Protein AF-A0ABD0C539-F1 (afdb_monomer_lite)

pLDDT: mean 84.81, std 16.87, range [26.75, 96.19]

Structure (mmCIF, N/CA/C/O backbone):
data_AF-A0ABD0C539-F1
#
_entry.id   AF-A0ABD0C539-F1
#
loop_
_atom_site.group_PDB
_atom_site.id
_atom_site.type_symbol
_atom_site.label_atom_id
_atom_site.label_alt_id
_atom_site.label_comp_id
_atom_site.label_asym_id
_atom_site.label_entity_id
_atom_site.label_seq_id
_atom_site.pdbx_PDB_ins_code
_atom_site.Cartn_x
_atom_site.Cartn_y
_atom_site.Cartn_z
_atom_site.occupancy
_atom_site.B_iso_or_equiv
_atom_site.auth_seq_id
_atom_site.auth_comp_id
_atom_site.auth_asym_id
_atom_site.auth_atom_id
_atom_site.pdbx_PDB_model_num
ATOM 1 N N . MET A 1 1 ? 5.317 29.967 -11.796 1.00 49.53 1 MET A N 1
ATOM 2 C CA . MET A 1 1 ? 5.198 28.804 -10.895 1.00 49.53 1 MET A CA 1
ATOM 3 C C . MET A 1 1 ? 4.188 29.188 -9.827 1.00 49.53 1 MET A C 1
ATOM 5 O O . MET A 1 1 ? 4.553 29.930 -8.931 1.00 49.53 1 MET A O 1
ATOM 9 N N . SER A 1 2 ? 2.910 28.832 -9.991 1.00 67.62 2 SER A N 1
ATOM 10 C CA . SER A 1 2 ? 1.906 29.111 -8.953 1.00 67.62 2 SER A CA 1
ATOM 11 C C . SER A 1 2 ? 2.158 28.200 -7.762 1.00 67.62 2 SER A C 1
ATOM 13 O O . SER A 1 2 ? 2.225 26.982 -7.927 1.00 67.62 2 SER A O 1
ATOM 15 N N . GLU A 1 3 ? 2.297 28.787 -6.579 1.00 76.12 3 GLU A N 1
ATOM 16 C CA . GLU A 1 3 ? 2.313 28.044 -5.325 1.00 76.12 3 GLU A CA 1
ATOM 17 C C . GLU A 1 3 ? 0.949 27.383 -5.131 1.00 76.12 3 GLU A C 1
ATOM 19 O O . GLU A 1 3 ? -0.089 28.046 -5.087 1.00 76.12 3 GLU A O 1
ATOM 24 N N . LYS A 1 4 ? 0.940 26.051 -5.080 1.00 80.88 4 LYS A N 1
ATOM 25 C CA . LYS A 1 4 ? -0.267 25.281 -4.804 1.00 80.88 4 LYS A CA 1
ATOM 26 C C . LYS A 1 4 ? -0.419 25.182 -3.291 1.00 80.88 4 LYS A C 1
ATOM 28 O O . LYS A 1 4 ? 0.378 24.514 -2.635 1.00 80.88 4 LYS A O 1
ATOM 33 N N . LEU A 1 5 ? -1.416 25.872 -2.750 1.00 88.94 5 LEU A N 1
ATOM 34 C CA . LEU A 1 5 ? -1.724 25.841 -1.324 1.00 88.94 5 LEU A CA 1
ATOM 35 C C . LEU A 1 5 ? -2.357 24.497 -0.942 1.00 88.94 5 LEU A C 1
ATOM 37 O O . LEU A 1 5 ? -3.049 23.863 -1.741 1.00 88.94 5 LEU A O 1
ATOM 41 N N . ILE A 1 6 ? -2.109 24.058 0.291 1.00 88.56 6 ILE A N 1
ATOM 42 C CA . ILE A 1 6 ? -2.769 22.879 0.853 1.00 88.56 6 ILE A CA 1
ATOM 43 C C . ILE A 1 6 ? -4.159 23.309 1.322 1.00 88.56 6 ILE A C 1
ATOM 45 O O . ILE A 1 6 ? -4.293 24.006 2.322 1.00 88.56 6 ILE A O 1
ATOM 49 N N . GLU A 1 7 ? -5.186 22.886 0.593 1.00 88.75 7 GLU A N 1
ATOM 50 C CA . GLU A 1 7 ? -6.584 23.225 0.891 1.00 88.75 7 GLU A CA 1
ATOM 51 C C . GLU A 1 7 ? -7.240 22.230 1.854 1.00 88.75 7 GLU A C 1
ATOM 53 O O . GLU A 1 7 ? -8.196 22.558 2.552 1.00 88.75 7 GLU A O 1
ATOM 58 N N . THR A 1 8 ? -6.763 20.984 1.891 1.00 90.94 8 THR A N 1
ATOM 59 C CA . THR A 1 8 ? -7.360 19.923 2.708 1.00 90.94 8 THR A CA 1
ATOM 60 C C . THR A 1 8 ? -6.294 18.962 3.205 1.00 90.94 8 THR A C 1
ATOM 62 O O . THR A 1 8 ? -5.439 18.507 2.443 1.00 90.94 8 THR A O 1
ATOM 65 N N . VAL A 1 9 ? -6.377 18.639 4.493 1.00 93.69 9 VAL A N 1
ATOM 66 C CA . VAL A 1 9 ? -5.503 17.685 5.173 1.00 93.69 9 VAL A CA 1
ATOM 67 C C . VAL A 1 9 ? -6.328 16.464 5.553 1.00 93.69 9 VAL A C 1
ATOM 69 O O . VAL A 1 9 ? -7.404 16.604 6.125 1.00 93.69 9 VAL A O 1
ATOM 72 N N . VAL A 1 10 ? -5.813 15.275 5.253 1.00 93.88 10 VAL A N 1
ATOM 73 C CA . VAL A 1 10 ? -6.376 14.003 5.717 1.00 93.88 10 VAL A CA 1
ATOM 74 C C . VAL A 1 10 ? -5.430 13.413 6.748 1.00 93.88 10 VAL A C 1
ATOM 76 O O . VAL A 1 10 ? -4.242 13.230 6.487 1.00 93.88 10 VAL A O 1
ATOM 79 N N . THR A 1 11 ? -5.952 13.110 7.930 1.00 94.75 11 THR A N 1
ATOM 80 C CA . THR A 1 11 ? -5.177 12.546 9.034 1.00 94.75 11 THR A CA 1
ATOM 81 C C . THR A 1 11 ? -5.340 11.031 9.128 1.00 94.75 11 THR A C 1
ATOM 83 O O . THR A 1 11 ? -6.252 10.424 8.563 1.00 94.75 11 THR A O 1
ATOM 86 N N . LYS A 1 12 ? -4.470 10.401 9.925 1.00 94.69 12 LYS A N 1
ATOM 87 C CA . LYS A 1 12 ? -4.586 8.981 10.285 1.00 94.69 12 LYS A CA 1
ATOM 88 C C . LYS A 1 12 ? -5.966 8.639 10.867 1.00 94.69 12 LYS A C 1
ATOM 90 O O . LYS A 1 12 ? -6.516 7.583 10.572 1.00 94.69 12 LYS A O 1
ATOM 95 N N . ASN A 1 13 ? -6.521 9.520 11.702 1.00 95.38 13 ASN A N 1
ATOM 96 C CA . ASN A 1 13 ? -7.801 9.278 12.369 1.00 95.38 13 ASN A CA 1
ATOM 97 C C . ASN A 1 13 ? -8.976 9.347 11.390 1.00 95.38 13 ASN A C 1
ATOM 99 O O . ASN A 1 13 ? -9.893 8.537 11.515 1.00 95.38 13 ASN A O 1
ATOM 103 N N . ASP A 1 14 ? -8.909 10.231 10.392 1.00 95.00 14 ASP A N 1
ATOM 104 C CA . ASP A 1 14 ? -9.925 10.323 9.338 1.00 95.00 14 ASP A CA 1
ATOM 105 C C . ASP A 1 14 ? -9.981 9.026 8.523 1.00 95.00 14 ASP A C 1
ATOM 107 O O . ASP A 1 14 ? -11.060 8.487 8.280 1.00 95.00 14 ASP A O 1
ATOM 111 N N . LEU A 1 15 ? -8.814 8.460 8.186 1.00 93.81 15 LEU A N 1
ATOM 112 C CA . LEU A 1 15 ? -8.721 7.162 7.512 1.00 93.81 15 LEU A CA 1
ATOM 113 C C . LEU A 1 15 ? -9.318 6.031 8.360 1.00 93.81 15 LEU A C 1
ATOM 115 O O . LEU A 1 15 ? -10.127 5.250 7.865 1.00 93.81 15 LEU A O 1
ATOM 119 N N . LYS A 1 16 ? -8.968 5.958 9.649 1.00 95.19 16 LYS A N 1
ATOM 120 C CA . LYS A 1 16 ? -9.516 4.942 10.566 1.00 95.19 16 LYS A CA 1
ATOM 121 C C . LYS A 1 16 ? -11.032 5.057 10.705 1.00 95.19 16 LYS A C 1
ATOM 123 O O . LYS A 1 16 ? -11.724 4.041 10.741 1.00 95.19 16 LYS A O 1
ATOM 128 N N . PHE A 1 17 ? -11.549 6.281 10.803 1.00 95.75 17 PHE A N 1
ATOM 129 C CA . PHE A 1 17 ? -12.984 6.527 10.871 1.00 95.75 17 PHE A CA 1
ATOM 130 C C . PHE A 1 17 ? -13.677 6.081 9.582 1.00 95.75 17 PHE A C 1
ATOM 132 O O . PHE A 1 17 ? -14.649 5.333 9.654 1.00 95.75 17 PHE A O 1
ATOM 139 N N . ALA A 1 18 ? -13.142 6.457 8.417 1.00 94.38 18 ALA A N 1
ATOM 140 C CA . ALA A 1 18 ? -13.689 6.063 7.123 1.00 94.38 18 ALA A CA 1
ATOM 141 C C . ALA A 1 18 ? -13.725 4.535 6.947 1.00 94.38 18 ALA A C 1
ATOM 143 O O . ALA A 1 18 ? -14.754 3.991 6.558 1.00 94.38 18 ALA A O 1
ATOM 144 N N . LEU A 1 19 ? -12.643 3.829 7.298 1.00 93.75 19 LEU A N 1
ATOM 145 C CA . LEU A 1 19 ? -12.573 2.363 7.215 1.00 93.75 19 LEU A CA 1
ATOM 146 C C . LEU A 1 19 ? -13.601 1.682 8.128 1.00 93.75 19 LEU A C 1
ATOM 148 O O . LEU A 1 19 ? -14.304 0.767 7.702 1.00 93.75 19 LEU A O 1
ATOM 152 N N . LYS A 1 20 ? -13.742 2.161 9.368 1.00 93.88 20 LYS A N 1
ATOM 153 C CA . LYS A 1 20 ? -14.761 1.654 10.297 1.00 93.88 20 LYS A CA 1
ATOM 154 C C . LYS A 1 20 ? -16.177 1.945 9.809 1.00 93.88 20 LYS A C 1
ATOM 156 O O . LYS A 1 20 ? -17.050 1.095 9.945 1.00 93.88 20 LYS A O 1
ATOM 161 N N . HIS A 1 21 ? -16.402 3.122 9.230 1.00 96.19 21 HIS A N 1
ATOM 162 C CA . HIS A 1 21 ? -17.696 3.508 8.673 1.00 96.19 21 HIS A CA 1
ATOM 163 C C . HIS A 1 21 ? -18.075 2.668 7.444 1.00 96.19 21 HIS A C 1
ATOM 165 O O . HIS A 1 21 ? -19.241 2.338 7.263 1.00 96.19 21 HIS A O 1
ATOM 171 N N . LEU A 1 22 ? -17.083 2.245 6.653 1.00 94.25 22 LEU A N 1
ATOM 172 C CA . LEU A 1 22 ? -17.238 1.267 5.570 1.00 94.25 22 LEU A CA 1
ATOM 173 C C . LEU A 1 22 ? -17.533 -0.159 6.071 1.00 94.25 22 LEU A C 1
ATOM 175 O O . LEU A 1 22 ? -17.836 -1.034 5.265 1.00 94.25 22 LEU A O 1
ATOM 179 N N . GLY A 1 23 ? -17.464 -0.404 7.383 1.00 94.81 23 GLY A N 1
ATOM 180 C CA . GLY A 1 23 ? -17.764 -1.697 7.996 1.00 94.81 23 GLY A CA 1
ATOM 181 C C . GLY A 1 23 ? -16.562 -2.627 8.145 1.00 94.81 23 GLY A C 1
ATOM 182 O O . GLY A 1 23 ? -16.761 -3.787 8.501 1.00 94.81 23 GLY A O 1
ATOM 183 N N . VAL A 1 24 ? -15.337 -2.138 7.917 1.00 95.00 24 VAL A N 1
ATOM 184 C CA . VAL A 1 24 ? -14.112 -2.920 8.136 1.00 95.00 24 VAL A CA 1
ATOM 185 C C . VAL A 1 24 ? -13.953 -3.201 9.627 1.00 95.00 24 VAL A C 1
ATOM 187 O O . VAL A 1 24 ? -13.886 -2.281 10.452 1.00 95.00 24 VAL A O 1
ATOM 190 N N . LYS A 1 25 ? -13.890 -4.484 9.977 1.00 94.75 25 LYS A N 1
ATOM 191 C CA . LYS A 1 25 ? -13.717 -4.959 11.349 1.00 94.75 25 LYS A CA 1
ATOM 192 C C . LYS A 1 25 ? -12.257 -5.265 11.624 1.00 94.75 25 LYS A C 1
ATOM 194 O O . LYS A 1 25 ? -11.475 -5.567 10.730 1.00 94.75 25 LYS A O 1
ATOM 199 N N . SER A 1 26 ? -11.900 -5.264 12.902 1.00 95.06 26 SER A N 1
ATOM 200 C CA . SER A 1 26 ? -10.525 -5.514 13.329 1.00 95.06 26 SER A CA 1
ATOM 201 C C . SER A 1 26 ? -10.009 -6.923 13.051 1.00 95.06 26 SER A C 1
ATOM 203 O O . SER A 1 26 ? -8.803 -7.109 13.130 1.00 95.06 26 SER A O 1
ATOM 205 N N . SER A 1 27 ? -10.875 -7.891 12.741 1.00 96.19 27 SER A N 1
ATOM 206 C CA . SER A 1 27 ? -10.518 -9.281 12.428 1.00 96.19 27 SER A CA 1
ATOM 207 C C . SER A 1 27 ? -10.635 -9.634 10.941 1.00 96.19 27 SER A C 1
ATOM 209 O O . SER A 1 27 ? -10.533 -10.807 10.591 1.00 96.19 27 SER A O 1
ATOM 211 N N . ASP A 1 28 ? -10.908 -8.661 10.069 1.00 95.56 28 ASP A N 1
ATOM 212 C CA . ASP A 1 28 ? -11.087 -8.927 8.641 1.00 95.56 28 ASP A CA 1
ATOM 213 C C . ASP A 1 28 ? -9.742 -9.180 7.940 1.00 95.56 28 ASP A C 1
ATOM 215 O O . ASP A 1 28 ? -8.681 -8.716 8.367 1.00 95.56 28 ASP A O 1
ATOM 219 N N . ALA A 1 29 ? -9.790 -9.913 6.828 1.00 95.31 29 ALA A N 1
ATOM 220 C CA . ALA A 1 29 ? -8.674 -10.035 5.900 1.00 95.31 29 ALA A CA 1
ATOM 221 C C . ALA A 1 29 ? -8.908 -9.097 4.707 1.00 95.31 29 ALA A C 1
ATOM 223 O O . ALA A 1 29 ? -9.899 -9.233 3.990 1.00 95.31 29 ALA A O 1
ATOM 224 N N . CYS A 1 30 ? -8.002 -8.147 4.488 1.00 93.00 30 CYS A N 1
ATOM 225 C CA . CYS A 1 30 ? -8.130 -7.120 3.460 1.00 93.00 30 CYS A CA 1
ATOM 226 C C . CYS A 1 30 ? -6.924 -7.128 2.516 1.00 93.00 30 CYS A C 1
ATOM 228 O O . CYS A 1 30 ? -5.787 -6.940 2.947 1.00 93.00 30 CYS A O 1
ATOM 230 N N . LEU A 1 31 ? -7.188 -7.266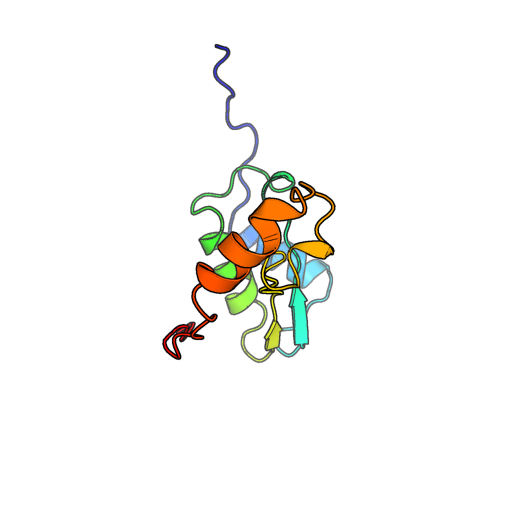 1.214 1.00 94.50 31 LEU A N 1
ATOM 231 C CA . LEU A 1 31 ? -6.239 -6.926 0.156 1.00 94.50 31 LEU A CA 1
ATOM 232 C C . LEU A 1 31 ? -6.472 -5.470 -0.247 1.00 94.50 31 LEU A C 1
ATOM 234 O O . LEU A 1 31 ? -7.557 -5.118 -0.709 1.00 94.50 31 LEU A O 1
ATOM 238 N N . VAL A 1 32 ? -5.467 -4.624 -0.058 1.00 92.81 32 VAL A N 1
ATOM 239 C CA . VAL A 1 32 ? -5.606 -3.180 -0.231 1.00 92.81 32 VAL A CA 1
ATOM 240 C C . VAL A 1 32 ? -4.832 -2.715 -1.463 1.00 92.81 32 VAL A C 1
ATOM 242 O O . VAL A 1 32 ? -3.694 -3.104 -1.702 1.00 92.81 32 VAL A O 1
ATOM 245 N N . HIS A 1 33 ? -5.465 -1.844 -2.245 1.00 92.44 33 HIS A N 1
ATOM 246 C CA . HIS A 1 33 ? -4.839 -1.089 -3.324 1.00 92.44 33 HIS A CA 1
ATOM 247 C C . HIS A 1 33 ? -5.102 0.394 -3.072 1.00 92.44 33 HIS A C 1
ATOM 249 O O . HIS A 1 33 ? -6.258 0.810 -2.980 1.00 92.44 33 HIS A O 1
ATOM 255 N N . THR A 1 34 ? -4.048 1.202 -2.948 1.00 89.06 34 THR A N 1
ATOM 256 C CA . THR A 1 34 ? -4.177 2.638 -2.675 1.00 89.06 34 THR A CA 1
ATOM 257 C C . THR A 1 34 ? -3.626 3.476 -3.820 1.00 89.06 34 THR A C 1
ATOM 259 O O . THR A 1 34 ? -2.574 3.192 -4.388 1.00 89.06 34 THR A O 1
ATOM 262 N N . ALA A 1 35 ? -4.342 4.549 -4.153 1.00 90.06 35 ALA A N 1
ATOM 263 C CA . ALA A 1 35 ? -3.878 5.568 -5.083 1.00 90.06 35 ALA A CA 1
ATOM 264 C C . ALA A 1 35 ? -3.585 6.850 -4.299 1.00 90.06 35 ALA A C 1
ATOM 266 O O . ALA A 1 35 ? -4.491 7.638 -4.034 1.00 90.06 35 ALA A O 1
ATOM 267 N N . MET A 1 36 ? -2.321 7.075 -3.926 1.00 87.56 36 MET A N 1
ATOM 268 C CA . MET A 1 36 ? -1.944 8.256 -3.131 1.00 87.56 36 MET A CA 1
ATOM 269 C C . MET A 1 36 ? -2.286 9.579 -3.823 1.00 87.56 36 MET A C 1
ATOM 271 O O . MET A 1 36 ? -2.623 10.543 -3.155 1.00 87.56 36 MET A O 1
ATOM 275 N N . SER A 1 37 ? -2.270 9.618 -5.158 1.00 86.12 37 SER A N 1
ATOM 276 C CA . SER A 1 37 ? -2.666 10.800 -5.938 1.00 86.12 37 SER A CA 1
ATOM 277 C C . SER A 1 37 ? -4.146 11.168 -5.806 1.00 86.12 37 SER A C 1
ATOM 279 O O . SER A 1 37 ? -4.533 12.280 -6.155 1.00 86.12 37 SER A O 1
ATOM 281 N N . LYS A 1 38 ? -4.984 10.233 -5.340 1.00 86.94 38 LYS A N 1
ATOM 282 C CA . LYS A 1 38 ? -6.409 10.456 -5.068 1.00 86.94 38 LYS A CA 1
ATOM 283 C C . LYS A 1 38 ? -6.662 10.873 -3.625 1.00 86.94 38 LYS A C 1
ATOM 285 O O . LYS A 1 38 ? -7.767 11.307 -3.311 1.00 86.94 38 LYS A O 1
ATOM 290 N N . LEU A 1 39 ? -5.664 10.730 -2.760 1.00 83.94 39 LEU A N 1
ATOM 291 C CA . LEU A 1 39 ? -5.736 11.201 -1.392 1.00 83.94 39 LEU A CA 1
ATOM 292 C C . LEU A 1 39 ? -5.284 12.663 -1.347 1.00 83.94 39 LEU A C 1
ATOM 294 O O . LEU A 1 39 ? -4.423 13.091 -2.115 1.00 83.94 39 LEU A O 1
ATOM 298 N N . GLN A 1 40 ? -5.909 13.434 -0.458 1.00 87.88 40 GLN A N 1
ATOM 299 C CA . GLN A 1 40 ? -5.505 14.813 -0.185 1.00 87.88 40 GLN A CA 1
ATOM 300 C C . GLN A 1 40 ? -4.139 14.831 0.517 1.00 87.88 40 GLN A C 1
ATOM 302 O O . GLN A 1 40 ? -3.475 13.802 0.665 1.00 87.88 40 GLN A O 1
ATOM 307 N N . TYR A 1 41 ? -3.708 16.000 0.980 1.00 91.25 41 TYR A N 1
ATOM 308 C CA . TYR A 1 41 ? -2.444 16.101 1.691 1.00 91.25 41 TYR A CA 1
ATOM 309 C C . TYR A 1 41 ? -2.456 15.249 2.972 1.00 91.25 41 TYR A C 1
ATOM 311 O O . TYR A 1 41 ? -3.263 15.471 3.876 1.00 91.25 41 TYR A O 1
ATOM 319 N N . LEU A 1 42 ? -1.541 14.278 3.041 1.00 91.69 42 LEU A N 1
ATOM 320 C CA . LEU A 1 42 ? -1.352 13.380 4.178 1.00 91.69 42 LEU A CA 1
ATOM 321 C C . LEU A 1 42 ? -0.034 13.719 4.882 1.00 91.69 42 LEU A C 1
ATOM 323 O O . LEU A 1 42 ? 1.037 13.489 4.310 1.00 91.69 42 LEU A O 1
ATOM 327 N N . PRO A 1 43 ? -0.070 14.218 6.128 1.00 90.62 43 PRO A N 1
ATOM 328 C CA . PRO A 1 43 ? 1.142 14.382 6.912 1.00 90.62 43 PRO A CA 1
ATOM 329 C C . PRO A 1 43 ? 1.742 12.995 7.156 1.00 90.62 43 PRO A C 1
ATOM 331 O O . PRO A 1 43 ? 1.045 12.110 7.645 1.00 90.62 43 PRO A O 1
ATOM 334 N N . GLY A 1 44 ? 3.004 12.784 6.772 1.00 87.06 44 GLY A N 1
ATOM 335 C CA . GLY A 1 44 ? 3.673 11.473 6.832 1.00 87.06 44 GLY A CA 1
ATOM 336 C C . GLY A 1 44 ? 3.476 10.579 5.597 1.00 87.06 44 GLY A C 1
ATOM 337 O O . GLY A 1 44 ? 4.003 9.470 5.553 1.00 87.06 44 GLY A O 1
ATOM 338 N N . GLY A 1 45 ? 2.754 11.045 4.571 1.00 89.62 45 GLY A N 1
ATOM 339 C CA . GLY A 1 45 ? 2.642 10.353 3.285 1.00 89.62 45 GLY A CA 1
ATOM 340 C C . GLY A 1 45 ? 2.112 8.920 3.403 1.00 89.62 45 GLY A C 1
ATOM 341 O O . GLY A 1 45 ? 1.080 8.671 4.029 1.00 89.62 45 GLY A O 1
ATOM 342 N N . SER A 1 46 ? 2.818 7.969 2.788 1.00 90.88 46 SER A N 1
ATOM 343 C CA . SER A 1 46 ? 2.430 6.553 2.757 1.00 90.88 46 SER A CA 1
ATOM 344 C C . SER A 1 46 ? 2.443 5.884 4.133 1.00 90.88 46 SER A C 1
ATOM 346 O O . SER A 1 46 ? 1.626 5.000 4.383 1.00 90.88 46 SER A O 1
ATOM 348 N N . GLU A 1 47 ? 3.328 6.304 5.038 1.00 92.81 47 GLU A N 1
ATOM 349 C CA . GLU A 1 47 ? 3.440 5.729 6.385 1.00 92.81 47 GLU A CA 1
ATOM 350 C C . GLU A 1 47 ? 2.134 5.899 7.172 1.00 92.81 47 GLU A C 1
ATOM 352 O O . GLU A 1 47 ? 1.672 4.981 7.848 1.00 92.81 47 GLU A O 1
ATOM 357 N N . THR A 1 48 ? 1.486 7.054 7.022 1.00 93.69 48 THR A N 1
ATOM 358 C CA . THR A 1 48 ? 0.211 7.363 7.678 1.00 93.69 48 THR A CA 1
ATOM 359 C C . THR A 1 48 ? -0.913 6.436 7.227 1.00 93.69 48 THR A C 1
ATOM 361 O O . THR A 1 48 ? -1.761 6.065 8.038 1.00 93.69 48 THR A O 1
ATOM 364 N N . ILE A 1 49 ? -0.898 6.019 5.960 1.00 93.19 49 ILE A N 1
ATOM 365 C CA . ILE A 1 49 ? -1.870 5.072 5.404 1.00 93.19 49 ILE A CA 1
ATOM 366 C C . ILE A 1 49 ? -1.642 3.679 5.995 1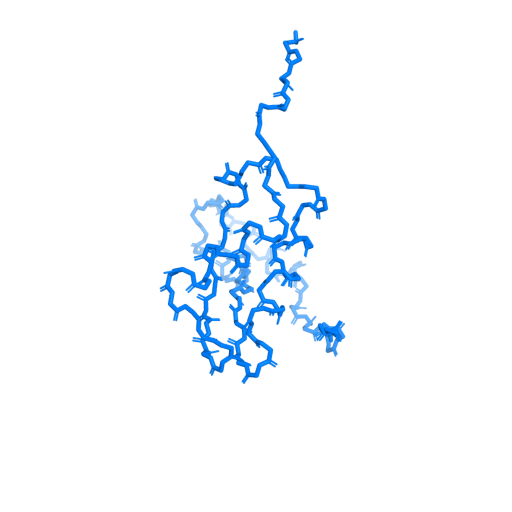.00 93.19 49 ILE A C 1
ATOM 368 O O . ILE A 1 49 ? -2.591 3.051 6.461 1.00 93.19 49 ILE A O 1
ATOM 372 N N . VAL A 1 50 ? -0.389 3.213 6.004 1.00 93.62 50 VAL A N 1
ATOM 373 C CA . VAL A 1 50 ? -0.025 1.890 6.534 1.00 93.62 50 VAL A CA 1
ATOM 374 C C . VAL A 1 50 ? -0.397 1.789 8.014 1.00 93.62 50 VAL A C 1
ATOM 376 O O . VAL A 1 50 ? -1.158 0.899 8.385 1.00 93.62 50 VAL A O 1
ATOM 379 N N . LYS A 1 51 ? -0.007 2.777 8.830 1.00 94.44 51 LYS A N 1
ATOM 380 C CA . LYS A 1 51 ? -0.360 2.823 10.259 1.00 94.44 51 LYS A CA 1
ATOM 381 C C . LYS A 1 51 ? -1.869 2.871 10.497 1.00 94.44 51 LYS A C 1
ATOM 383 O O . LYS A 1 51 ? -2.363 2.259 11.438 1.00 94.44 51 LYS A O 1
ATOM 388 N N . ALA A 1 52 ? -2.624 3.598 9.669 1.00 94.62 52 ALA A N 1
ATOM 389 C CA . ALA A 1 52 ? -4.083 3.627 9.787 1.00 94.62 52 ALA A CA 1
ATOM 390 C C . ALA A 1 52 ? -4.705 2.242 9.546 1.00 94.62 52 ALA A C 1
ATOM 392 O O . ALA A 1 52 ? -5.637 1.863 10.257 1.00 94.62 52 ALA A O 1
ATOM 393 N N . LEU A 1 53 ? -4.195 1.493 8.564 1.00 94.12 53 LEU A N 1
ATOM 394 C CA . LEU A 1 53 ? -4.667 0.147 8.235 1.00 94.12 53 LEU A CA 1
ATOM 395 C C . LEU A 1 53 ? -4.287 -0.866 9.320 1.00 94.12 53 LEU A C 1
ATOM 397 O O . LEU A 1 53 ? -5.159 -1.598 9.782 1.00 94.12 53 LEU A O 1
ATOM 401 N N . GLU A 1 54 ? -3.035 -0.854 9.781 1.00 94.31 54 GLU A N 1
ATOM 402 C CA . GLU A 1 54 ? -2.546 -1.710 10.874 1.00 94.31 54 GLU A CA 1
ATOM 403 C C . GLU A 1 54 ? -3.338 -1.484 12.170 1.00 94.31 54 GLU A C 1
ATOM 405 O O . GLU A 1 54 ? -3.814 -2.432 12.790 1.00 94.31 54 GLU A O 1
ATOM 410 N N . GLU A 1 55 ? -3.582 -0.222 12.545 1.00 95.25 55 GLU A N 1
ATOM 411 C CA . GLU A 1 55 ? -4.384 0.116 13.730 1.00 95.25 55 GLU A CA 1
ATOM 412 C C . GLU A 1 55 ? -5.884 -0.185 13.569 1.00 95.25 55 GLU A C 1
ATOM 414 O O . GLU A 1 55 ? -6.623 -0.180 14.557 1.00 95.25 55 GLU A O 1
ATOM 419 N N . THR A 1 56 ? -6.368 -0.381 12.340 1.00 94.69 56 THR A N 1
ATOM 420 C CA . THR A 1 56 ? -7.765 -0.759 12.081 1.00 94.69 56 THR A CA 1
ATOM 421 C C . THR A 1 56 ? -7.931 -2.277 12.121 1.00 94.69 56 THR A C 1
ATOM 423 O O . THR A 1 56 ? -8.881 -2.757 12.736 1.00 94.69 56 THR A O 1
ATOM 426 N N . LEU A 1 57 ? -6.987 -3.023 11.540 1.00 94.69 57 LEU A N 1
ATOM 427 C CA . LEU A 1 57 ? -6.988 -4.483 11.382 1.00 94.69 57 LEU A CA 1
ATOM 428 C C . LEU A 1 57 ? -6.140 -5.191 12.453 1.00 94.69 57 LEU A C 1
ATOM 430 O O . LEU A 1 57 ? -5.384 -6.107 12.147 1.00 94.69 57 LEU A O 1
ATOM 434 N N . VAL A 1 58 ? -6.261 -4.769 13.715 1.00 93.94 58 VAL A N 1
ATOM 435 C CA . VAL A 1 58 ? -5.386 -5.215 14.822 1.00 93.94 58 VAL A CA 1
ATOM 436 C C . VAL A 1 58 ? -5.300 -6.743 14.962 1.00 93.94 58 VAL A C 1
ATOM 438 O O . VAL A 1 58 ? -4.240 -7.270 15.277 1.00 93.94 58 VAL A O 1
ATOM 441 N N . ASN A 1 59 ? -6.405 -7.453 14.717 1.00 93.38 59 ASN A N 1
ATOM 442 C CA . ASN A 1 59 ? -6.498 -8.917 14.798 1.00 93.38 59 ASN A CA 1
ATOM 443 C C . ASN A 1 59 ? -6.742 -9.559 13.419 1.00 93.38 59 ASN A C 1
ATOM 445 O O . ASN A 1 59 ? -7.170 -10.710 13.339 1.00 93.38 59 ASN A O 1
ATOM 449 N N . GLY A 1 60 ? -6.580 -8.783 12.349 1.00 92.44 60 GLY A N 1
ATOM 450 C CA . GLY A 1 60 ? -6.946 -9.138 10.988 1.00 92.44 60 GLY A CA 1
ATOM 451 C C . GLY A 1 60 ? -5.728 -9.483 10.147 1.00 92.44 60 GLY A C 1
ATOM 452 O O . GLY A 1 60 ? -4.641 -9.760 10.650 1.00 92.44 60 GLY A O 1
ATOM 453 N N . THR A 1 61 ? -5.899 -9.477 8.830 1.00 94.25 61 THR A N 1
ATOM 454 C CA . THR A 1 61 ? -4.793 -9.682 7.888 1.00 94.25 61 THR A CA 1
ATOM 455 C C . THR A 1 61 ? -4.780 -8.568 6.858 1.00 94.25 61 THR A C 1
ATOM 457 O O . THR A 1 61 ? -5.768 -8.350 6.164 1.00 94.25 61 THR A O 1
ATOM 460 N N . LEU A 1 62 ? -3.647 -7.882 6.733 1.00 94.19 62 LEU A N 1
ATOM 461 C CA . LEU A 1 62 ? -3.422 -6.869 5.710 1.00 94.19 62 LEU A CA 1
ATOM 462 C C . LEU A 1 62 ? -2.538 -7.446 4.602 1.00 94.19 62 LEU A C 1
ATOM 464 O O . LEU A 1 62 ? -1.430 -7.909 4.862 1.00 94.19 62 LEU A O 1
ATOM 468 N N . MET A 1 63 ? -3.016 -7.397 3.362 1.00 94.50 63 MET A N 1
ATOM 469 C CA . MET A 1 63 ? -2.264 -7.795 2.174 1.00 94.50 63 MET A CA 1
ATOM 470 C C . MET A 1 63 ? -2.155 -6.616 1.209 1.00 94.50 63 MET A C 1
ATOM 472 O O . MET A 1 63 ? -3.109 -5.861 1.024 1.00 94.50 63 MET A O 1
ATOM 476 N N . MET A 1 64 ? -0.998 -6.480 0.563 1.00 93.12 64 MET A N 1
ATOM 477 C CA . MET A 1 64 ? -0.740 -5.479 -0.472 1.00 93.12 64 MET A CA 1
ATOM 478 C C . MET A 1 64 ? -0.053 -6.158 -1.663 1.00 93.12 64 MET A C 1
ATOM 480 O O . MET A 1 64 ? 0.838 -6.989 -1.456 1.00 93.12 64 MET A O 1
ATOM 484 N N . PRO A 1 65 ? -0.417 -5.822 -2.909 1.00 89.94 65 PRO A N 1
ATOM 485 C CA . PRO A 1 65 ? 0.311 -6.290 -4.082 1.00 89.94 65 PRO A CA 1
ATOM 486 C C . PRO A 1 65 ? 1.742 -5.724 -4.090 1.00 89.94 65 PRO A C 1
ATOM 488 O O . PRO A 1 65 ? 1.952 -4.521 -3.964 1.00 89.94 65 PRO A O 1
ATOM 491 N N . SER A 1 66 ? 2.738 -6.580 -4.313 1.00 88.81 66 SER A N 1
ATOM 492 C CA . SER A 1 66 ? 4.134 -6.175 -4.553 1.00 88.81 66 SER A CA 1
ATOM 493 C C . SER A 1 66 ? 4.586 -6.650 -5.934 1.00 88.81 66 SER A C 1
ATOM 495 O O . SER A 1 66 ? 5.588 -7.352 -6.082 1.00 88.81 66 SER A O 1
ATOM 497 N N . GLN A 1 67 ? 3.785 -6.336 -6.952 1.00 85.50 67 GLN A N 1
ATOM 498 C CA . GLN A 1 67 ? 4.042 -6.754 -8.327 1.00 85.50 67 GLN A CA 1
ATOM 499 C C . GLN A 1 67 ? 5.247 -6.004 -8.904 1.00 85.50 67 GLN A C 1
ATOM 501 O O . GLN A 1 67 ? 5.343 -4.784 -8.797 1.00 85.50 67 GLN A O 1
ATOM 506 N N . VAL A 1 68 ? 6.140 -6.740 -9.565 1.00 83.62 68 VAL A N 1
ATOM 507 C CA . VAL A 1 68 ? 7.271 -6.184 -10.315 1.00 83.62 68 VAL A CA 1
ATOM 508 C C . VAL A 1 68 ? 7.038 -6.502 -11.786 1.00 83.62 68 VAL A C 1
ATOM 510 O O . VAL A 1 68 ? 7.289 -7.620 -12.228 1.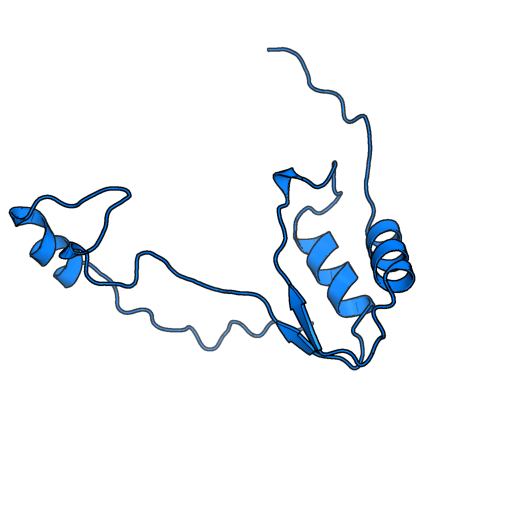00 83.62 68 VAL A O 1
ATOM 513 N N . SER A 1 69 ? 6.513 -5.533 -12.538 1.00 80.62 69 SER A N 1
ATOM 514 C CA . SER A 1 69 ? 6.093 -5.728 -13.936 1.00 80.62 69 SER A CA 1
ATOM 515 C C . SER A 1 69 ? 7.241 -6.088 -14.880 1.00 80.62 69 SER A C 1
ATOM 517 O O . SER A 1 69 ? 7.012 -6.748 -15.881 1.00 80.62 69 SER A O 1
ATOM 519 N N . MET A 1 70 ? 8.471 -5.696 -14.545 1.00 80.94 70 MET A N 1
ATOM 520 C CA . MET A 1 70 ? 9.670 -5.976 -15.344 1.00 80.94 70 MET A CA 1
ATOM 521 C C . MET A 1 70 ? 10.281 -7.358 -15.061 1.00 80.94 70 MET A C 1
ATOM 523 O O . MET A 1 70 ? 11.303 -7.704 -15.642 1.00 80.94 70 MET A O 1
ATOM 527 N N . ASN A 1 71 ? 9.678 -8.161 -14.180 1.00 84.12 71 ASN A N 1
ATOM 528 C CA . ASN A 1 71 ? 10.119 -9.530 -13.906 1.00 84.12 71 ASN A CA 1
ATOM 529 C C . ASN A 1 71 ? 9.396 -10.551 -14.805 1.00 84.12 71 ASN A C 1
ATOM 531 O O . ASN A 1 71 ? 8.829 -11.537 -14.334 1.00 84.12 71 ASN A O 1
ATOM 535 N N . CYS A 1 72 ? 9.354 -10.270 -16.099 1.00 84.50 72 CYS A N 1
ATOM 536 C CA . CYS A 1 72 ? 8.846 -11.157 -17.139 1.00 84.50 72 CYS A CA 1
ATOM 537 C C . CYS A 1 72 ? 9.748 -11.040 -18.372 1.00 84.50 72 CYS A C 1
ATOM 539 O O . CYS A 1 72 ? 10.614 -10.163 -18.414 1.00 84.50 72 CYS A O 1
ATOM 541 N N . ASP A 1 73 ? 9.554 -11.919 -19.357 1.00 87.94 73 ASP A N 1
ATOM 542 C CA . ASP A 1 73 ? 10.370 -11.933 -20.571 1.00 87.94 73 ASP A CA 1
ATOM 543 C C . ASP A 1 73 ? 10.374 -10.546 -21.253 1.00 87.94 73 ASP A C 1
ATOM 545 O O . ASP A 1 73 ? 9.308 -10.050 -21.631 1.00 87.94 73 ASP A O 1
ATOM 549 N N . PRO A 1 74 ? 11.547 -9.907 -21.443 1.00 89.62 74 PRO A N 1
ATOM 550 C CA . PRO A 1 74 ? 11.648 -8.625 -22.137 1.00 89.62 74 PRO A CA 1
ATOM 551 C C . PRO A 1 74 ? 11.067 -8.636 -23.555 1.00 89.62 74 PRO A C 1
ATOM 553 O O . PRO A 1 74 ? 10.671 -7.586 -24.061 1.00 89.62 74 PRO A O 1
ATOM 556 N N . ALA A 1 75 ? 10.975 -9.808 -24.195 1.00 90.38 75 ALA A N 1
ATOM 557 C CA . ALA A 1 75 ? 10.325 -9.962 -25.493 1.00 90.38 75 ALA A CA 1
ATOM 558 C C . ALA A 1 75 ? 8.816 -9.656 -25.460 1.00 90.38 75 ALA A C 1
ATOM 560 O O . ALA A 1 75 ? 8.252 -9.290 -26.490 1.00 90.38 75 ALA A O 1
ATOM 561 N N . THR A 1 76 ? 8.163 -9.801 -24.299 1.00 91.75 76 THR A N 1
ATOM 562 C CA . THR A 1 76 ? 6.721 -9.560 -24.126 1.00 91.75 76 THR A CA 1
ATOM 563 C C . THR A 1 76 ? 6.408 -8.165 -23.588 1.00 91.75 76 THR A C 1
ATOM 565 O O . THR A 1 76 ? 5.257 -7.882 -23.263 1.00 91.75 76 THR A O 1
ATOM 568 N N . TRP A 1 77 ? 7.406 -7.295 -23.416 1.00 92.12 77 TRP A N 1
ATOM 569 C CA . TRP A 1 77 ? 7.168 -5.946 -22.909 1.00 92.12 77 TRP A CA 1
ATOM 570 C C . TRP A 1 77 ? 6.511 -5.075 -23.979 1.00 92.12 77 TRP A C 1
ATOM 572 O O . TRP A 1 77 ? 6.965 -5.015 -25.119 1.00 92.12 77 TRP A O 1
ATOM 582 N N . GLU A 1 78 ? 5.457 -4.363 -23.590 1.00 90.94 78 GLU A N 1
ATOM 583 C CA . GLU A 1 78 ? 4.746 -3.422 -24.467 1.00 90.94 78 GLU A CA 1
ATOM 584 C C . GLU A 1 78 ? 4.997 -1.960 -24.074 1.00 90.94 78 GLU A C 1
ATOM 586 O O . GLU A 1 78 ? 4.903 -1.064 -24.909 1.00 90.94 78 GLU A O 1
ATOM 591 N N . TYR A 1 79 ? 5.349 -1.707 -22.810 1.00 89.38 79 TYR A N 1
ATOM 592 C CA . TYR A 1 79 ? 5.451 -0.363 -22.239 1.00 89.38 79 TYR A CA 1
ATOM 593 C C . TYR A 1 79 ? 6.744 -0.195 -21.422 1.00 89.38 79 TYR A C 1
ATOM 595 O O . TYR A 1 79 ? 6.705 -0.289 -20.193 1.00 89.38 79 TYR A O 1
ATOM 603 N N . PRO A 1 80 ? 7.893 0.092 -22.061 1.00 90.38 80 PRO A N 1
ATOM 604 C CA . PRO A 1 80 ? 8.126 0.195 -23.508 1.00 90.38 80 PRO A CA 1
ATOM 605 C C . PRO A 1 80 ? 8.494 -1.155 -24.163 1.00 90.38 80 PRO A C 1
ATOM 607 O O . PRO A 1 80 ? 9.004 -2.039 -23.470 1.00 90.38 80 PRO A O 1
ATOM 610 N N . PRO A 1 81 ? 8.317 -1.318 -25.492 1.00 91.69 81 PRO A N 1
ATOM 611 C CA . PRO A 1 81 ? 8.783 -2.507 -26.192 1.00 91.69 81 PRO A CA 1
ATOM 612 C C . PRO A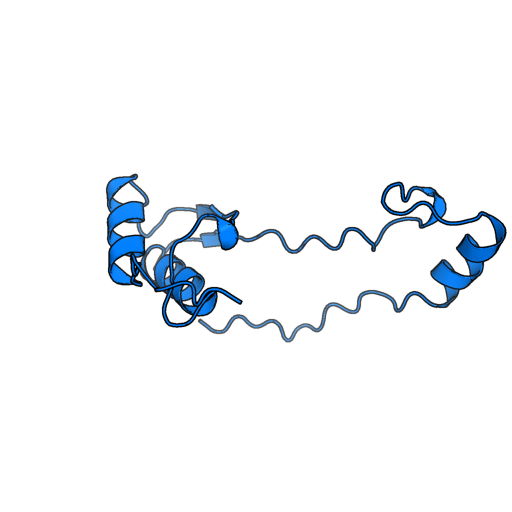 1 81 ? 10.299 -2.478 -26.398 1.00 91.69 81 PRO A C 1
ATOM 614 O O . PRO A 1 81 ? 10.895 -1.434 -26.678 1.00 91.69 81 PRO A O 1
ATOM 617 N N . VAL A 1 82 ? 10.928 -3.646 -26.287 1.00 92.62 82 VAL A N 1
ATOM 618 C CA . VAL A 1 82 ? 12.380 -3.810 -26.427 1.00 92.62 82 VAL A CA 1
ATOM 619 C C . VAL A 1 82 ? 12.729 -4.181 -27.868 1.00 92.62 82 VAL A C 1
ATOM 621 O O . VAL A 1 82 ? 12.071 -5.007 -28.502 1.00 92.62 82 VAL A O 1
ATOM 624 N N . ARG A 1 83 ? 13.801 -3.594 -28.411 1.00 94.88 83 ARG A N 1
ATOM 625 C CA . ARG A 1 83 ? 14.343 -4.030 -29.704 1.00 94.88 83 ARG A CA 1
ATOM 626 C C . ARG A 1 83 ? 14.898 -5.452 -29.603 1.00 94.88 83 ARG A C 1
ATOM 628 O O . ARG A 1 83 ? 15.610 -5.770 -28.656 1.00 94.88 83 ARG A O 1
ATOM 635 N N . LYS A 1 84 ? 14.647 -6.281 -30.620 1.00 92.62 84 LYS A N 1
ATOM 636 C CA . LYS A 1 84 ? 14.997 -7.714 -30.613 1.00 92.62 84 LYS A CA 1
ATOM 637 C C . LYS A 1 84 ? 16.468 -8.007 -30.289 1.00 92.62 84 LYS A C 1
ATOM 639 O O . LYS A 1 84 ? 16.745 -8.986 -29.610 1.00 92.62 84 LYS A O 1
ATOM 644 N N . ASP A 1 85 ? 17.391 -7.158 -30.735 1.00 95.50 85 ASP A N 1
ATOM 645 C CA . ASP A 1 85 ? 18.834 -7.299 -30.507 1.00 95.50 85 ASP A CA 1
ATOM 646 C C . ASP A 1 85 ? 19.271 -7.035 -29.056 1.00 95.50 85 ASP A C 1
ATOM 648 O O . ASP A 1 85 ? 20.336 -7.483 -28.643 1.00 95.50 85 ASP A O 1
ATOM 652 N N . LEU A 1 86 ? 18.443 -6.342 -28.269 1.00 93.94 86 LEU A N 1
ATOM 653 C CA . LEU A 1 86 ? 18.741 -5.977 -26.882 1.00 93.94 86 LEU A CA 1
ATOM 654 C C . LEU A 1 86 ? 18.111 -6.930 -25.859 1.00 93.94 86 LEU A C 1
ATOM 656 O O . LEU A 1 86 ? 18.447 -6.848 -24.681 1.00 93.94 86 LEU A O 1
ATOM 660 N N . ILE A 1 87 ? 17.222 -7.834 -26.284 1.00 92.25 87 ILE A N 1
ATOM 661 C CA . ILE A 1 87 ? 16.504 -8.750 -25.382 1.00 92.25 87 ILE A CA 1
ATOM 662 C C . ILE A 1 87 ? 17.492 -9.594 -24.574 1.00 92.25 87 ILE A C 1
ATOM 664 O O . ILE A 1 87 ? 17.401 -9.627 -23.349 1.00 92.25 87 ILE A O 1
ATOM 668 N N . GLN A 1 88 ? 18.475 -10.202 -25.245 1.00 91.06 88 GLN A N 1
ATOM 669 C CA . GLN A 1 88 ? 19.470 -11.042 -24.578 1.00 91.06 88 GLN A CA 1
ATOM 670 C C . GLN A 1 88 ? 20.328 -10.235 -23.597 1.00 91.06 88 GLN A C 1
ATOM 672 O O . GLN A 1 88 ? 20.554 -10.667 -22.475 1.00 91.06 88 GLN A O 1
ATOM 677 N N . VAL A 1 89 ? 20.724 -9.014 -23.976 1.00 92.81 89 VAL A N 1
ATOM 678 C CA . VAL A 1 89 ? 21.496 -8.115 -23.103 1.00 92.81 89 VAL A CA 1
ATOM 679 C C . VAL A 1 89 ? 20.724 -7.796 -21.819 1.00 92.81 89 VAL A C 1
ATOM 681 O O . VAL A 1 89 ? 21.312 -7.764 -20.742 1.00 92.81 89 VAL A O 1
ATOM 684 N N . ILE A 1 90 ? 19.407 -7.580 -21.914 1.00 89.81 90 ILE A N 1
ATOM 685 C CA . ILE A 1 90 ? 18.553 -7.324 -20.745 1.00 89.81 90 ILE A CA 1
ATOM 686 C C . ILE A 1 90 ? 18.412 -8.578 -19.881 1.00 89.81 90 ILE A C 1
ATOM 688 O O . ILE A 1 90 ? 18.498 -8.466 -18.662 1.00 89.81 90 ILE A O 1
ATOM 692 N N . GLN A 1 91 ? 18.204 -9.749 -20.484 1.00 87.44 91 GLN A N 1
ATOM 693 C CA . GLN A 1 91 ? 18.090 -11.012 -19.749 1.00 87.44 91 GLN A CA 1
ATOM 694 C C . GLN A 1 91 ? 19.383 -11.340 -18.990 1.00 87.44 91 GLN A C 1
ATOM 696 O O . GLN A 1 91 ? 19.325 -11.696 -17.816 1.00 87.44 91 GLN A O 1
ATOM 701 N N . ASP A 1 92 ? 20.541 -11.135 -19.620 1.00 87.69 92 ASP A N 1
ATOM 702 C CA . ASP A 1 92 ? 21.851 -11.381 -19.011 1.00 87.69 92 ASP A CA 1
ATOM 703 C C . ASP A 1 92 ? 22.177 -10.359 -17.905 1.00 87.69 92 ASP A C 1
ATOM 705 O O . ASP A 1 92 ? 22.833 -10.686 -16.915 1.00 87.69 92 ASP A O 1
ATOM 709 N N . ALA A 1 93 ? 21.717 -9.110 -18.056 1.00 86.62 93 ALA A N 1
ATOM 710 C CA . ALA A 1 93 ? 21.926 -8.040 -17.080 1.00 86.62 93 ALA A CA 1
ATOM 711 C C . ALA A 1 93 ? 20.893 -8.028 -15.939 1.00 86.62 93 ALA A C 1
ATOM 713 O O . ALA A 1 93 ? 21.125 -7.380 -14.911 1.00 86.62 93 ALA A O 1
ATOM 714 N N . GLN A 1 94 ? 19.745 -8.697 -16.097 1.00 76.00 94 GLN A N 1
ATOM 715 C CA . GLN A 1 94 ? 18.725 -8.758 -15.057 1.00 76.00 94 GLN A CA 1
ATOM 716 C C . GLN A 1 94 ? 19.264 -9.511 -13.842 1.00 76.00 94 GLN A C 1
ATOM 718 O O . GLN A 1 94 ? 19.501 -10.716 -13.852 1.00 76.00 94 GLN A O 1
ATOM 723 N N . CYS A 1 95 ? 19.422 -8.779 -12.742 1.00 58.72 95 CYS A N 1
ATOM 724 C CA . CYS A 1 95 ? 19.749 -9.377 -11.462 1.00 58.72 95 CYS A CA 1
ATOM 725 C C . CYS A 1 95 ? 18.544 -10.204 -10.994 1.00 58.72 95 CYS A C 1
ATOM 727 O O . CYS A 1 95 ? 17.443 -9.666 -10.849 1.00 58.72 95 CYS A O 1
ATOM 729 N N . HIS A 1 96 ? 18.741 -11.505 -10.759 1.00 62.53 96 HIS A N 1
ATOM 730 C CA . HIS A 1 96 ? 17.709 -12.379 -10.204 1.00 62.53 96 HIS A CA 1
ATOM 731 C C . HIS A 1 96 ? 17.112 -11.722 -8.953 1.00 62.53 96 HIS A C 1
ATOM 733 O O . HIS A 1 96 ? 17.854 -11.375 -8.028 1.00 62.53 96 HIS A O 1
ATOM 739 N N . LEU A 1 97 ? 15.780 -11.548 -8.924 1.00 59.66 97 LEU A N 1
ATOM 740 C CA . LEU A 1 97 ? 15.060 -11.075 -7.740 1.00 59.66 97 LEU A CA 1
ATOM 741 C C . LEU A 1 97 ? 15.388 -11.970 -6.542 1.00 59.66 97 LEU A C 1
ATOM 743 O O . LEU A 1 97 ? 14.738 -12.979 -6.274 1.00 59.66 97 LEU A O 1
ATOM 747 N N . THR A 1 98 ? 16.401 -11.570 -5.784 1.00 53.91 98 THR A N 1
ATOM 748 C CA . THR A 1 98 ? 16.664 -12.143 -4.481 1.00 53.91 98 THR A CA 1
ATOM 749 C C . THR A 1 98 ? 15.702 -11.438 -3.550 1.00 53.91 98 THR A C 1
ATOM 751 O O . THR A 1 98 ? 15.934 -10.294 -3.154 1.00 53.91 98 THR A O 1
ATOM 754 N N . MET A 1 99 ? 14.594 -12.101 -3.222 1.00 49.66 99 MET A N 1
ATOM 755 C CA . MET A 1 99 ? 13.751 -11.684 -2.109 1.00 49.66 99 MET A CA 1
ATOM 756 C C . MET A 1 99 ? 14.645 -11.630 -0.867 1.00 49.66 99 MET A C 1
ATOM 758 O O . MET A 1 99 ? 14.946 -12.658 -0.255 1.00 49.66 99 MET A O 1
ATOM 762 N N . ARG A 1 100 ? 15.132 -10.437 -0.497 1.00 43.31 100 ARG A N 1
ATOM 763 C CA . ARG A 1 100 ? 15.784 -10.251 0.797 1.00 43.31 100 ARG A CA 1
ATOM 764 C C . ARG A 1 100 ? 14.729 -10.617 1.833 1.00 43.31 100 ARG A C 1
ATOM 766 O O . ARG A 1 100 ? 13.754 -9.891 2.000 1.00 43.31 100 ARG A O 1
ATOM 773 N N . LYS A 1 101 ? 14.946 -11.721 2.557 1.00 41.34 101 LYS A N 1
ATOM 774 C CA . LYS A 1 101 ? 14.132 -12.207 3.694 1.00 41.34 101 LYS A CA 1
ATOM 775 C C . LYS A 1 101 ? 14.070 -11.213 4.876 1.00 41.34 101 LYS A C 1
ATOM 777 O O . LYS A 1 101 ? 13.822 -11.603 6.010 1.00 41.34 101 LYS A O 1
ATOM 782 N N . HIS A 1 102 ? 14.377 -9.941 4.646 1.00 34.44 102 HIS A N 1
ATOM 783 C CA . HIS A 1 102 ? 14.419 -8.852 5.615 1.00 34.44 102 HIS A CA 1
ATOM 784 C C . HIS A 1 102 ? 13.429 -7.739 5.263 1.00 34.44 102 HIS A C 1
ATOM 786 O O . HIS A 1 102 ? 13.574 -6.623 5.742 1.00 34.44 102 HIS A O 1
ATOM 792 N N . LEU A 1 103 ? 12.376 -8.038 4.497 1.00 35.91 103 LEU A N 1
ATOM 793 C CA . LEU A 1 103 ? 11.129 -7.291 4.642 1.00 35.91 103 LEU A CA 1
ATOM 794 C C . LEU A 1 103 ? 10.307 -7.923 5.775 1.00 35.91 103 LEU A C 1
ATOM 796 O O . LEU A 1 103 ? 9.213 -8.440 5.586 1.00 35.91 103 LEU A O 1
ATOM 800 N N . GLN A 1 104 ? 10.888 -7.926 6.977 1.00 33.06 104 GLN A N 1
ATOM 801 C CA . GLN A 1 104 ? 10.078 -7.918 8.184 1.00 33.06 104 GLN A CA 1
ATOM 802 C C . GLN A 1 104 ? 9.459 -6.520 8.204 1.00 33.06 104 GLN A C 1
ATOM 804 O O . GLN A 1 104 ? 10.097 -5.570 8.658 1.00 33.06 104 GLN A O 1
ATOM 809 N N . LEU A 1 105 ? 8.237 -6.382 7.679 1.00 34.59 105 LEU A N 1
ATOM 810 C CA . LEU A 1 105 ? 7.303 -5.429 8.267 1.00 34.59 105 LEU A CA 1
ATOM 811 C C . LEU A 1 105 ? 7.130 -5.880 9.722 1.00 34.59 105 LEU A C 1
ATOM 813 O O . LEU A 1 105 ? 6.256 -6.676 10.053 1.00 34.59 105 LEU A O 1
ATOM 817 N N . LYS A 1 106 ? 8.055 -5.441 10.577 1.00 26.75 106 LYS A N 1
ATOM 818 C CA . LYS A 1 106 ? 7.771 -5.270 11.989 1.00 26.75 106 LYS A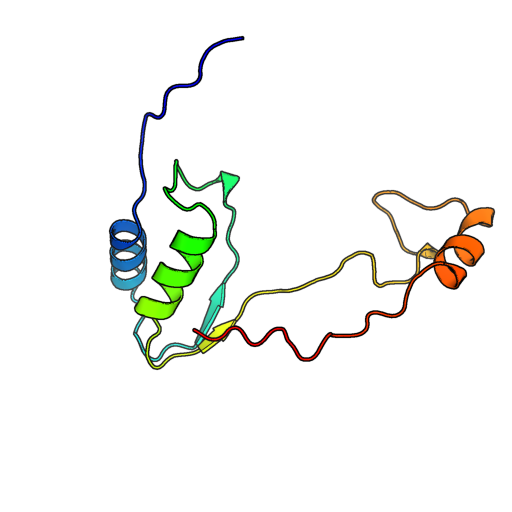 CA 1
ATOM 819 C C . LYS A 1 106 ? 6.866 -4.051 12.054 1.00 26.75 106 LYS A C 1
ATOM 821 O O . LYS A 1 106 ? 7.347 -2.922 11.979 1.00 26.75 106 LYS A O 1
ATOM 826 N N . VAL A 1 107 ? 5.572 -4.350 12.074 1.00 36.00 107 VAL A N 1
ATOM 827 C CA . VAL A 1 107 ? 4.584 -3.570 12.820 1.00 36.00 107 VAL A CA 1
ATOM 828 C C . VAL A 1 107 ? 5.106 -3.364 14.243 1.00 36.00 107 VAL A C 1
ATOM 830 O O . VAL A 1 107 ? 5.697 -4.332 14.786 1.00 36.00 107 VAL A O 1
#

InterPro domains:
  IPR003679 Aminoglycoside N(3)-acetyltransferase-like [PF02522] (31-94)
  IPR003679 Aminoglycoside N(3)-acetyltransferase-like [PTHR11104] (8-85)
  IPR028345 Aminoglycoside 3-N-acetyltransferase-like [SSF110710] (5-93)

Organism: NCBI:txid3378536

Radius of gyration: 19.61 Å; chains: 1; bounding box: 40×42×45 Å

Foldseek 3Di:
DDDDDQPDEDFLVNLLVVCVVVVQALAEADEDDDDQVPDGHYDVRPVSVVVSVCVRNVNYHYHYDPDDPVPDQLCPDVVPRDDPVCSVVCVVPDDPPPPPPPPPPPD

Sequence (107 aa):
MSEKLIETVVTKNDLKFALKHLGVKSSDACLVHTAMSKLQYLPGGSETIVKALEETLVNGTLMMPSQVSMNCDPATWEYPPVRKDLIQVIQDAQCHLTMRKHLQLKV

Secondary structure (DSSP, 8-state):
--------B--HHHHHHHHHHTT--TT-EEE----GGGS-B-TTTHHHHHHHHHHHSTTSEEE-----TTSS-GGG--SSPPPGGGHHHHHHH-------TT-----

=== Feature glossary ===
The features interleaved in this record are:

— What the protein is —

Sequence gives the chain of amino acids in standard one-letter code (A=alanine, C=cysteine, …, Y=tyrosine), read N→C. It is the only feature that is directly encoded by the gene; all structural features are derived from the folded form of this sequence.

Database cross-references. InterPro integrates a dozen domain/family signature databases into unified entries with residue-range hits. GO terms attach function/process/location labels with evidence codes. CATH codes position the fold in a four-level structural taxonomy. Organism is the NCBI-taxonomy species name.

— Where its atoms are —

Atomic coordinates in PDBx/mmCIF format — the same representation the Protein Data Bank distributes. Each line of the _atom_site loop places one backbone atom in Cartesian space (units: ångströms, origin: arbitrary).

The six renders are orthographic views along the three Cartesian axes in both directions. Representation (cartoon, sticks, or surface) and color scheme (sequence-rainbow or by-chain) vary across proteins so the training set covers all the common visualization conventions.

— Local backbone conformation —

Eight-state secondary structure (DSSP): H is the canonical α-helix, G the tighter 3₁₀-helix, I the wider π-helix; E/B are β-structure, T and S are turns and bends, and '-' is everything else. DSSP derives these from the pattern of main-chain N–H···O=C hydrogen bonds, not from the sequence.

P-SEA three-state annotation labels each residue as helix, strand, or coil based purely on the geometry of the Cα trace. It serves as a fallback when the full backbone (and thus DSSP) is unavailable.

The φ/ψ torsion pair specifies the backbone conformation at each residue. φ rotates about the N–Cα bond, ψ about the Cα–C bond. Steric clashes forbid most of the (φ, ψ) plane — the allowed regions (α-helix basin, β-sheet basin, left-handed helix) are the Ramachandran-allowed regions.

— Global shape and packing —

The geometric summary reports three shape descriptors. Rg (radius of gyration) measures how spread out the Cα atoms are about their centre of mass; compact globular proteins have small Rg, elongated or unfolded ones large. Cα contacts (<8 Å, |i−j|>4) count long-range residue pairs in spatial proximity — high for tightly packed folds, near zero for rods or random coil. The bounding-box extents give the protein's footprint along x, y, z in Å.

Solvent-accessible surface area (SASA) is the area in Å² traced out by the centre of a 1.4 Å probe sphere (a water molecule) rolled over the protein's van der Waals surface (Shrake–Rupley / Lee–Richards construction). Buried residues have near-zero SASA; fully exposed residues can exceed 200 Å². The total SASA scales roughly with the number of surface residues.

The contact map is a binary N×N matrix image: pixel (i, j) is dark where Cα_i and Cα_j are within 8 Å and |i−j|>4. Because the |i−j|>4 filter removes local helical contacts, off-diagonal stripes parallel to the main diagonal indicate parallel β-sheets; stripes perpendicular to it indicate antiparallel β-sheets. The Ramachandran plot scatters every residue's (φ, ψ) pair against the sterically allowed regions. The PAE heatmap renders the predicted-aligned-error matrix.

— Structural neighborhood —

3Di is Foldseek's structural alphabet. Each residue is assigned one of twenty discrete states based on how its Cα sits relative to its spatial (not sequential) neighbors. Aligning 3Di strings finds structural homologs roughly as well as full 3D superposition, but orders of magnitude faster.

Nearest PDB neighbors are the top structural matches found by Foldseek when searching this structure against the entire Protein Data Bank. Each hit reports a TM-score (0 to 1; >0.5 almost always implies the same fold) and an E-value. These are *structural* homologs — they may share no detectable sequence similarity.

— Confidence and disorder —

For AlphaFold models, the B-factor field carries pLDDT — the model's own estimate of local accuracy on a 0–100 scale. Regions with pLDDT<50 should be treated as essentially unmodeled; they often correspond to intrinsically disordered segments.

Crystallographic B-factors measure how much each atom's electron density is smeared out, in Å². They rise in mobile loops and surface residues and fall in the buried interior. In AlphaFold models this colum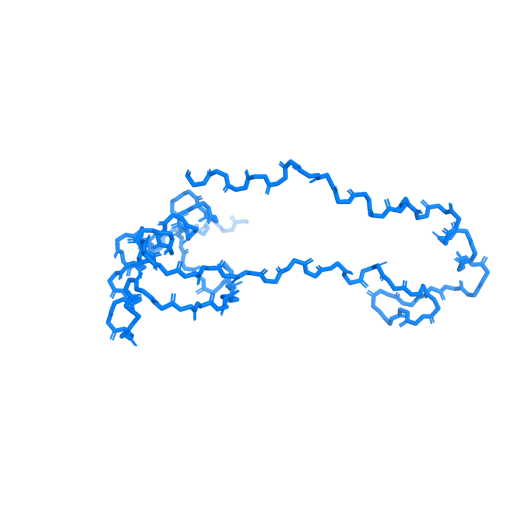n is repurposed to hold pLDDT instead.

Predicted aligned error is AlphaFold's pairwise confidence. Unlike pLDDT (per-residue), PAE is per-residue-pair and captures whether two parts of the structure are correctly placed relative to each other. Units are ångströms of expected positional error.